Protein AF-A0A7L4C063-F1 (afdb_monomer)

Mean predicted aligned error: 14.97 Å

Organism: NCBI:txid382315

InterPro domains:
  IPR004826 Basic leucine zipper domain, Maf-type [PF03131] (24-115)
  IPR004827 Basic-leucine zipper domain [PS50217] (51-114)
  IPR004827 Basic-leucine zipper domain [SM00338] (49-113)
  IPR008917 Transcription factor, Skn-1-like, DNA-binding domain superfamily [SSF47454] (24-64)
  IPR024874 Transcription factor Maf family [PTHR10129] (21-145)
  IPR046347 Basic-leucine zipper domain superfamily [SSF57959] (52-108)

Foldseek 3Di:
DDDDDDDDPDPPPPPPDLPLPDPQDLVNLLVDDPVRLVVSCPNDDPVVNVVSVVSNVVSVVVVVVVVVVVVVVVVVVVVVVVVVVVVVVVVVVVVVVVVVVVVVVLVVVVVVVVVVVVVCCVPVNNPDDDPPVPVVVVNVVVVVVVVPD

Secondary structure (DSSP, 8-state):
-----------------S-------HHHHHHS-HHHHHHHTTT--HHHHHHHHHHHHHHHHHHHHHHHHHHHHHHHHHHHHHHHHHHHHHHHHHHHHHHHHHHHHHHHHHHHHHHHHHHHHHHH-S-TT--THHHHHHHHHHHHHTT--

Solvent-accessible surface area (backbone atoms only — not comparable to full-atom va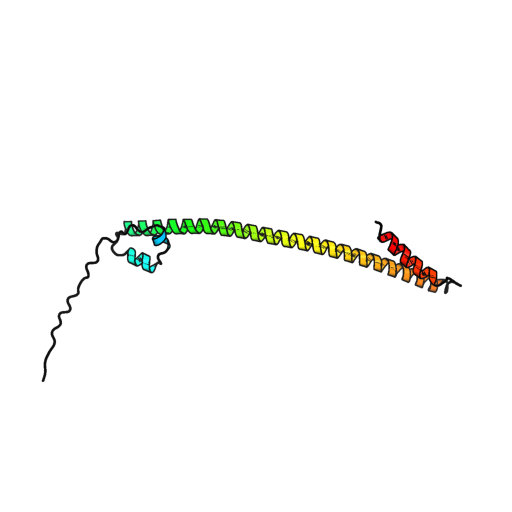lues): 9037 Å² total; per-residue (Å²): 136,86,84,90,80,91,79,86,82,75,81,76,75,76,80,74,76,93,72,66,76,69,87,72,47,73,65,56,55,63,68,46,52,74,67,55,46,58,56,62,48,58,91,55,53,74,66,55,46,50,50,52,53,49,53,40,49,54,54,52,51,53,50,51,53,52,53,48,53,51,52,51,52,53,51,51,52,51,52,51,50,53,49,51,54,51,53,51,50,50,53,50,52,51,52,54,50,54,52,53,49,54,53,50,52,54,50,49,54,53,50,52,54,52,52,53,51,52,50,50,36,71,74,71,42,75,71,86,82,68,64,80,69,55,68,60,50,60,64,50,54,62,58,58,59,72,75,77,119

Radius of gyration: 45.58 Å; Cα contacts (8 Å, |Δi|>4): 20; chains: 1; bounding box: 71×24×142 Å

Structure (mmCIF, N/CA/C/O backbone):
data_AF-A0A7L4C063-F1
#
_entry.id   AF-A0A7L4C063-F1
#
loop_
_atom_site.group_PDB
_atom_site.id
_atom_site.type_symbol
_atom_site.label_atom_id
_atom_site.label_alt_id
_atom_site.label_comp_id
_atom_site.label_asym_id
_atom_site.label_entity_id
_atom_site.label_seq_id
_atom_site.pdbx_PDB_ins_code
_atom_site.Cartn_x
_atom_site.Cartn_y
_atom_site.Cartn_z
_atom_site.occupancy
_atom_site.B_iso_or_equiv
_atom_site.auth_seq_id
_atom_site.auth_comp_id
_atom_site.auth_asym_id
_atom_site.auth_atom_id
_atom_site.pdbx_PDB_model_num
ATOM 1 N N . MET A 1 1 ? 8.500 -8.703 87.241 1.00 38.75 1 MET A N 1
ATOM 2 C CA . MET A 1 1 ? 8.411 -8.577 85.769 1.00 38.75 1 MET A CA 1
ATOM 3 C C . MET A 1 1 ? 6.945 -8.351 85.445 1.00 38.75 1 MET A C 1
ATOM 5 O O . MET A 1 1 ? 6.152 -9.197 85.815 1.00 38.75 1 MET A O 1
ATOM 9 N N . ALA A 1 2 ? 6.531 -7.112 85.189 1.00 36.94 2 ALA A N 1
ATOM 10 C CA . ALA A 1 2 ? 6.563 -6.392 83.905 1.00 36.94 2 ALA A CA 1
ATOM 11 C C . ALA A 1 2 ? 5.212 -6.527 83.172 1.00 36.94 2 ALA A C 1
ATOM 13 O O . ALA A 1 2 ? 4.563 -7.563 83.244 1.00 36.94 2 ALA A O 1
ATOM 14 N N . ALA A 1 3 ? 4.787 -5.410 82.595 1.00 43.31 3 ALA A N 1
ATOM 15 C CA . ALA A 1 3 ? 3.417 -4.984 82.359 1.00 43.31 3 ALA A CA 1
ATOM 16 C C . ALA A 1 3 ? 2.832 -5.348 80.975 1.00 43.31 3 ALA A C 1
ATOM 18 O O . ALA A 1 3 ? 3.528 -5.871 80.110 1.00 43.31 3 ALA A O 1
ATOM 19 N N . ASP A 1 4 ? 1.569 -4.931 80.813 1.00 39.94 4 ASP A N 1
ATOM 20 C CA . ASP A 1 4 ? 0.918 -4.413 79.597 1.00 39.94 4 ASP A CA 1
ATOM 21 C C . ASP A 1 4 ? 0.214 -5.343 78.597 1.00 39.94 4 ASP A C 1
ATOM 23 O O . ASP A 1 4 ? 0.743 -6.345 78.125 1.00 39.94 4 ASP A O 1
ATOM 27 N N . GLY A 1 5 ? -0.967 -4.873 78.156 1.00 37.00 5 GLY A N 1
ATOM 28 C CA . GLY A 1 5 ? -1.315 -4.948 76.733 1.00 37.00 5 GLY A CA 1
ATOM 29 C C . GLY A 1 5 ? -2.770 -5.221 76.342 1.00 37.00 5 GLY A C 1
ATOM 30 O O . GLY A 1 5 ? -3.043 -6.224 75.692 1.00 37.00 5 GLY A O 1
ATOM 31 N N . LEU A 1 6 ? -3.697 -4.303 76.634 1.00 49.88 6 LEU A N 1
ATOM 32 C CA . LEU A 1 6 ? -4.983 -4.171 75.925 1.00 49.88 6 LEU A CA 1
ATOM 33 C C . LEU A 1 6 ? -4.776 -4.065 74.399 1.00 49.88 6 LEU A C 1
ATOM 35 O O . LEU A 1 6 ? -3.985 -3.231 73.972 1.00 49.88 6 LEU A O 1
ATOM 39 N N . SER A 1 7 ? -5.574 -4.759 73.573 1.00 43.75 7 SER A N 1
ATOM 40 C CA . SER A 1 7 ? -6.108 -4.155 72.334 1.00 43.75 7 SER A CA 1
ATOM 41 C C . SER A 1 7 ? -7.209 -4.999 71.679 1.00 43.75 7 SER A C 1
ATOM 43 O O . SER A 1 7 ? -6.961 -5.956 70.943 1.00 43.75 7 SER A O 1
ATOM 45 N N . SER A 1 8 ? -8.455 -4.592 71.911 1.00 52.12 8 SER A N 1
ATOM 46 C CA . SER A 1 8 ? -9.635 -5.020 71.164 1.00 52.12 8 SER A CA 1
ATOM 47 C C . SER A 1 8 ? -9.524 -4.576 69.703 1.00 52.12 8 SER A C 1
ATOM 49 O O . SER A 1 8 ? -9.656 -3.391 69.396 1.00 52.12 8 SER A O 1
ATOM 51 N N . LYS A 1 9 ? -9.339 -5.510 68.765 1.00 51.50 9 LYS A N 1
ATOM 52 C CA . LYS A 1 9 ? -9.471 -5.207 67.332 1.00 51.50 9 LYS A CA 1
ATOM 53 C C . LYS A 1 9 ? -10.939 -5.290 66.925 1.00 51.50 9 LYS A C 1
ATOM 55 O O . LYS A 1 9 ? -11.410 -6.300 66.414 1.00 51.50 9 LYS A O 1
ATOM 60 N N . ALA A 1 10 ? -11.659 -4.196 67.160 1.00 51.59 10 ALA A N 1
ATOM 61 C CA . ALA A 1 10 ? -12.941 -3.938 66.525 1.00 51.59 10 ALA A CA 1
ATOM 62 C C . ALA A 1 10 ? -12.724 -3.845 65.006 1.00 51.59 10 ALA A C 1
ATOM 64 O O . ALA A 1 10 ? -12.119 -2.892 64.508 1.00 51.59 10 ALA A O 1
ATOM 65 N N . LEU A 1 11 ? -13.197 -4.848 64.265 1.00 51.56 11 LEU A N 1
ATOM 66 C CA . LEU A 1 11 ? -13.297 -4.791 62.811 1.00 51.56 11 LEU A CA 1
ATOM 67 C C . LEU A 1 11 ? -14.282 -3.676 62.457 1.00 51.56 11 LEU A C 1
ATOM 69 O O . LEU A 1 11 ? -15.499 -3.840 62.510 1.00 51.56 11 LEU A O 1
ATOM 73 N N . LYS A 1 12 ? -13.735 -2.505 62.135 1.00 48.00 12 LYS A N 1
ATOM 74 C CA . LYS A 1 12 ? -14.493 -1.358 61.652 1.00 48.00 12 LYS A CA 1
ATOM 75 C C . LYS A 1 12 ? -14.928 -1.681 60.226 1.00 48.00 12 LYS A C 1
ATOM 77 O O . LYS A 1 12 ? -14.207 -1.412 59.269 1.00 48.00 12 LYS A O 1
ATOM 82 N N . VAL A 1 13 ? -16.090 -2.321 60.099 1.00 51.41 13 VAL A N 1
ATOM 83 C CA . VAL A 1 13 ? -16.793 -2.469 58.823 1.00 51.41 13 VAL A CA 1
ATOM 84 C C . VAL A 1 13 ? -17.115 -1.058 58.355 1.00 51.41 13 VAL A C 1
ATOM 86 O O . VAL A 1 13 ? -18.042 -0.408 58.838 1.00 51.41 13 VAL A O 1
ATOM 89 N N . LYS A 1 14 ? -16.261 -0.545 57.470 1.00 53.88 14 LYS A N 1
ATOM 90 C CA . LYS A 1 14 ? -16.461 0.721 56.786 1.00 53.88 14 LYS A CA 1
ATOM 91 C C . LYS A 1 14 ? -17.734 0.556 55.962 1.00 53.88 14 LYS A C 1
ATOM 93 O O . LYS A 1 14 ? -17.786 -0.233 55.022 1.00 53.88 14 LYS A O 1
ATOM 98 N N . ARG A 1 15 ? -18.798 1.212 56.420 1.00 51.47 15 ARG A N 1
ATOM 99 C CA . ARG A 1 15 ? -20.094 1.272 55.752 1.00 51.47 15 ARG A CA 1
ATOM 100 C C . ARG A 1 15 ? -19.883 2.113 54.494 1.00 51.47 15 ARG A C 1
ATOM 102 O O . ARG A 1 15 ? -19.920 3.336 54.562 1.00 51.47 15 ARG A O 1
ATOM 109 N N . GLU A 1 16 ? -19.526 1.468 53.389 1.00 45.38 16 GLU A N 1
ATOM 110 C CA . GLU A 1 16 ? -19.367 2.154 52.108 1.00 45.38 16 GLU A CA 1
ATOM 111 C C . GLU A 1 16 ? -20.763 2.549 51.612 1.00 45.38 16 GLU A C 1
ATOM 113 O O . GLU A 1 16 ? -21.660 1.707 51.515 1.00 45.38 16 GLU A O 1
ATOM 118 N N . LEU A 1 17 ? -20.947 3.852 51.392 1.00 44.62 17 LEU A N 1
ATOM 119 C CA . LEU A 1 17 ? -22.188 4.469 50.942 1.00 44.62 17 LEU A CA 1
ATOM 120 C C . LEU A 1 17 ? -22.743 3.734 49.714 1.00 44.62 17 LEU A C 1
ATOM 122 O O . LEU A 1 17 ? -22.097 3.658 48.666 1.00 44.62 17 LEU A O 1
ATOM 126 N N . GLY A 1 18 ? -23.978 3.251 49.842 1.00 44.59 18 GLY A N 1
ATOM 127 C CA . GLY A 1 18 ? -24.806 2.728 48.756 1.00 44.59 18 GLY A CA 1
ATOM 128 C C . GLY A 1 18 ? -25.344 3.821 47.828 1.00 44.59 18 GLY A C 1
ATOM 129 O O . GLY A 1 18 ? -26.509 3.781 47.461 1.00 44.59 18 GLY A O 1
ATOM 130 N N . GLU A 1 19 ? -24.506 4.786 47.451 1.00 45.94 19 GLU A N 1
ATOM 131 C CA . GLU A 1 19 ? -24.819 5.861 46.498 1.00 45.94 19 GLU A CA 1
ATOM 132 C C . GLU A 1 19 ? -23.759 5.922 45.389 1.00 45.94 19 GLU A C 1
ATOM 134 O O . GLU A 1 19 ? -23.352 6.981 44.932 1.00 45.94 19 GLU A O 1
ATOM 139 N N . ASN A 1 20 ? -23.275 4.768 44.925 1.00 48.19 20 ASN A N 1
ATOM 140 C CA . ASN A 1 20 ? -22.408 4.712 43.749 1.00 48.19 20 ASN A CA 1
ATOM 141 C C . ASN A 1 20 ? -23.199 4.422 42.470 1.00 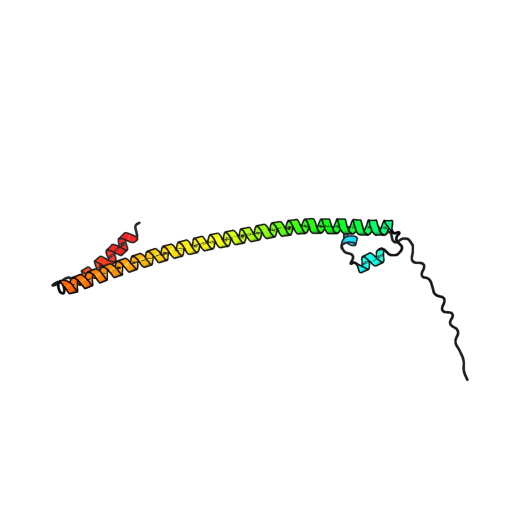48.19 20 ASN A C 1
ATOM 143 O O . ASN A 1 20 ? -22.773 3.623 41.643 1.00 48.19 20 ASN A O 1
ATOM 147 N N . THR A 1 21 ? -24.295 5.151 42.249 1.00 50.12 21 THR A N 1
ATOM 148 C CA . THR A 1 21 ? -24.682 5.474 40.869 1.00 50.12 21 THR A CA 1
ATOM 149 C C . THR A 1 21 ? -24.286 6.920 40.595 1.00 50.12 21 THR A C 1
ATOM 151 O O . THR A 1 21 ? -25.158 7.787 40.533 1.00 50.12 21 THR A O 1
ATOM 154 N N . PRO A 1 22 ? -22.981 7.233 40.440 1.00 55.56 22 PRO A N 1
ATOM 155 C CA . PRO A 1 22 ? -22.640 8.482 39.801 1.00 55.56 22 PRO A CA 1
ATOM 156 C C . PRO A 1 22 ? -23.229 8.427 38.392 1.00 55.56 22 PRO A C 1
ATOM 158 O O . PRO A 1 22 ? -23.182 7.391 37.718 1.00 55.56 22 PRO A O 1
ATOM 161 N N . LEU A 1 23 ? -23.804 9.545 37.964 1.00 68.38 23 LEU A N 1
ATOM 162 C CA . LEU A 1 23 ? -24.126 9.852 36.575 1.00 68.38 23 LEU A CA 1
ATOM 163 C C . LEU A 1 23 ? -22.829 9.801 35.744 1.00 68.38 23 LEU A C 1
ATOM 165 O O . LEU A 1 23 ? -22.292 10.830 35.362 1.00 68.38 23 LEU A O 1
ATOM 169 N N . LEU A 1 24 ? -22.284 8.603 35.511 1.00 82.62 24 LEU A N 1
ATOM 170 C CA . LEU A 1 24 ? -21.070 8.402 34.728 1.00 82.62 24 LEU A CA 1
ATOM 171 C C . LEU A 1 24 ? -21.361 8.854 33.301 1.00 82.62 24 LEU A C 1
ATOM 173 O O . LEU A 1 24 ? -22.268 8.318 32.641 1.00 82.62 24 LEU A O 1
ATOM 177 N N . SER A 1 25 ? -20.599 9.833 32.828 1.00 92.19 25 SER A N 1
ATOM 178 C CA . SER A 1 25 ? -20.695 10.292 31.449 1.00 92.19 25 SER A CA 1
ATOM 179 C C . SER A 1 25 ? -20.231 9.196 30.482 1.00 92.19 25 SER A C 1
ATOM 181 O O . SER A 1 25 ? -19.536 8.244 30.854 1.00 92.19 25 SER A O 1
ATOM 183 N N . ASP A 1 26 ? -20.647 9.298 29.217 1.00 93.75 26 ASP A N 1
ATOM 184 C CA . ASP A 1 26 ? -20.201 8.360 28.180 1.00 93.75 26 ASP A CA 1
ATOM 185 C C . ASP A 1 26 ? -18.672 8.407 28.004 1.00 93.75 26 ASP A C 1
ATOM 187 O O . ASP A 1 26 ? -18.044 7.370 27.780 1.00 93.75 26 ASP A O 1
ATOM 191 N N . GLU A 1 27 ? -18.077 9.594 28.127 1.00 93.56 27 GLU A N 1
ATOM 192 C CA . GLU A 1 27 ? -16.645 9.823 27.942 1.00 93.56 27 GLU A CA 1
ATOM 193 C C . GLU A 1 27 ? -15.816 9.198 29.067 1.00 93.56 27 GLU A C 1
ATOM 195 O O . GLU A 1 27 ? -14.927 8.386 28.797 1.00 93.56 27 GLU A O 1
ATOM 200 N N . GLU A 1 28 ? -16.185 9.454 30.325 1.00 94.56 28 GLU A N 1
ATOM 201 C CA . GLU A 1 28 ? -15.555 8.810 31.481 1.00 94.56 28 GLU A CA 1
ATOM 202 C C . GLU A 1 28 ? -15.680 7.287 31.384 1.00 94.56 28 GLU A C 1
ATOM 204 O O . GLU A 1 28 ? -14.687 6.569 31.494 1.00 94.56 28 GLU A O 1
ATOM 209 N N . LEU A 1 29 ? -16.879 6.769 31.084 1.00 95.25 29 LEU A N 1
ATOM 210 C CA . LEU A 1 29 ? -17.131 5.329 30.996 1.00 95.25 29 LEU A CA 1
ATOM 211 C C . LEU A 1 29 ? -16.292 4.636 29.907 1.00 95.25 29 LEU A C 1
ATOM 213 O O . LEU A 1 29 ? -15.880 3.478 30.070 1.00 95.25 29 LEU A O 1
ATOM 217 N N . MET A 1 30 ? -16.041 5.310 28.783 1.00 95.44 30 MET A N 1
ATOM 218 C CA . MET A 1 30 ? -15.129 4.811 27.754 1.00 95.44 30 MET A CA 1
ATOM 219 C C . MET A 1 30 ? -13.680 4.795 28.250 1.00 95.44 30 MET A C 1
ATOM 221 O O . MET A 1 30 ? -13.001 3.778 28.035 1.00 95.44 30 MET A O 1
ATOM 225 N N . GLY A 1 31 ? -13.263 5.868 28.931 1.00 94.56 31 GLY A N 1
ATOM 226 C CA . GLY A 1 31 ? -11.903 6.115 29.415 1.00 94.56 31 GLY A CA 1
ATOM 227 C C . GLY A 1 31 ? -11.449 5.240 30.585 1.00 94.56 31 GLY A C 1
ATOM 228 O O . GLY A 1 31 ? -10.264 4.930 30.666 1.00 94.56 31 GLY A O 1
ATOM 229 N N . LEU A 1 32 ? -12.365 4.762 31.437 1.00 96.38 32 LEU A N 1
ATOM 230 C CA . LEU A 1 32 ? -12.014 3.886 32.564 1.00 96.38 32 LEU A CA 1
ATOM 231 C C . LEU A 1 32 ? -11.221 2.657 32.101 1.00 96.38 32 LEU A C 1
ATOM 233 O O . LEU A 1 32 ? -11.606 1.964 31.165 1.00 96.38 32 LEU A O 1
ATOM 237 N N . SER A 1 33 ? -10.187 2.248 32.814 1.00 96.31 33 SER A N 1
ATOM 238 C CA . SER A 1 33 ? -9.620 0.907 32.667 1.00 96.31 33 SER A CA 1
ATOM 239 C C . SER A 1 33 ? -10.630 -0.176 33.092 1.00 96.31 33 SER A C 1
ATOM 241 O O . SER A 1 33 ? -11.728 0.089 33.593 1.00 96.31 33 SER A O 1
ATOM 243 N N . VAL A 1 34 ? -10.297 -1.452 32.873 1.00 95.88 34 VAL A N 1
ATOM 244 C CA . VAL A 1 34 ? -11.125 -2.563 33.384 1.00 95.88 34 VAL A CA 1
ATOM 245 C C . VAL A 1 34 ? -11.130 -2.572 34.917 1.00 95.88 34 VAL A C 1
ATOM 247 O O . VAL A 1 34 ? -12.165 -2.840 35.525 1.00 95.88 34 VAL A O 1
ATOM 250 N N . ARG A 1 35 ? -9.993 -2.240 35.544 1.00 96.75 35 ARG A N 1
ATOM 251 C CA . ARG A 1 35 ? -9.843 -2.206 37.004 1.00 96.75 35 ARG A CA 1
ATOM 252 C C . ARG A 1 35 ? -10.700 -1.110 37.632 1.00 96.75 35 ARG A C 1
ATOM 254 O O . ARG A 1 35 ? -11.405 -1.392 38.595 1.00 96.75 35 ARG A O 1
ATOM 261 N N . GLU A 1 36 ? -10.671 0.096 37.073 1.00 95.38 36 GLU A N 1
ATOM 262 C CA . GLU A 1 36 ? -11.464 1.223 37.578 1.00 95.38 36 GLU A CA 1
ATOM 263 C C . GLU A 1 36 ? -12.956 0.992 37.347 1.00 95.38 36 GLU A C 1
ATOM 265 O O . GLU A 1 36 ? -13.745 1.165 38.271 1.00 95.38 36 GLU A O 1
ATOM 270 N N . LEU A 1 37 ? -13.351 0.471 36.175 1.00 95.00 37 LEU A N 1
ATOM 271 C CA . LEU A 1 37 ? -14.739 0.058 35.955 1.00 95.00 37 LEU A CA 1
ATOM 272 C C . LEU A 1 37 ? -15.187 -0.941 37.027 1.00 95.00 37 LEU A C 1
ATOM 274 O O . LEU A 1 37 ? -16.227 -0.752 37.642 1.00 95.00 37 LEU A O 1
ATOM 278 N N . ASN A 1 38 ? -14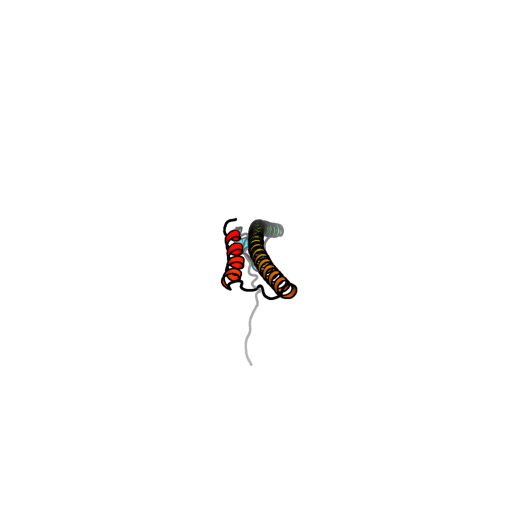.397 -1.981 37.295 1.00 95.12 38 ASN A N 1
ATOM 279 C CA . ASN A 1 38 ? -14.739 -2.972 38.316 1.00 95.12 38 ASN A CA 1
ATOM 280 C C . ASN A 1 38 ? -14.798 -2.389 39.735 1.00 95.12 38 ASN A C 1
ATOM 282 O O . ASN A 1 38 ? -15.490 -2.956 40.576 1.00 95.12 38 ASN A O 1
ATOM 286 N N . HIS A 1 39 ? -14.095 -1.290 40.017 1.00 94.44 39 HIS A N 1
ATOM 287 C CA . HIS A 1 39 ? -14.238 -0.562 41.274 1.00 94.44 39 HIS A CA 1
ATOM 288 C C . HIS A 1 39 ? -15.597 0.150 41.348 1.00 94.44 39 HIS A C 1
ATOM 290 O O . HIS A 1 39 ? -16.327 -0.072 42.309 1.00 94.44 39 HIS A O 1
ATOM 296 N N . HIS A 1 40 ? -15.979 0.886 40.297 1.00 91.25 40 HIS A N 1
ATOM 297 C CA . HIS A 1 40 ? -17.286 1.555 40.195 1.00 91.25 40 HIS A CA 1
ATOM 298 C C . HIS A 1 40 ? -18.482 0.592 40.189 1.00 91.25 40 HIS A C 1
ATOM 300 O O . HIS A 1 40 ? -19.583 0.976 40.561 1.00 91.25 40 HIS A O 1
ATOM 306 N N . LEU A 1 41 ? -18.286 -0.663 39.775 1.00 93.94 41 LEU A N 1
ATOM 307 C CA . LEU A 1 41 ? -19.340 -1.681 39.776 1.00 93.94 41 LEU A CA 1
ATOM 308 C C . LEU A 1 41 ? -19.608 -2.300 41.162 1.00 93.94 41 LEU A C 1
ATOM 310 O O . LEU A 1 41 ? -20.549 -3.082 41.301 1.00 93.94 41 LEU A O 1
ATOM 314 N N . ARG A 1 42 ? -18.781 -2.022 42.180 1.00 94.38 42 ARG A N 1
ATOM 315 C CA . ARG A 1 42 ? -18.959 -2.596 43.524 1.00 94.38 42 ARG A CA 1
ATOM 316 C C . ARG A 1 42 ? -20.195 -2.007 44.199 1.00 94.38 42 ARG A C 1
ATOM 318 O O . ARG A 1 42 ? -20.380 -0.800 44.214 1.00 94.38 42 ARG A O 1
ATOM 325 N N . GLY A 1 43 ? -21.009 -2.873 44.799 1.00 90.94 43 GLY A N 1
ATOM 326 C CA . GLY A 1 43 ? -22.223 -2.463 45.511 1.00 90.94 43 GLY A CA 1
ATOM 327 C C . GLY A 1 43 ? -23.437 -2.201 44.613 1.00 90.94 43 GLY A C 1
ATOM 328 O O . GLY A 1 43 ? -24.518 -1.985 45.146 1.00 90.94 43 GLY A O 1
ATOM 329 N N . LEU A 1 44 ? -23.286 -2.276 43.285 1.00 92.12 44 LEU A N 1
ATOM 330 C CA . LEU A 1 44 ? -24.402 -2.192 42.341 1.00 92.12 44 LEU A CA 1
ATOM 331 C C . LEU A 1 44 ? -25.166 -3.516 42.234 1.00 92.12 44 LEU A C 1
ATOM 333 O O . LEU A 1 44 ? -24.599 -4.604 42.387 1.00 92.12 44 LEU A O 1
ATOM 337 N N . SER A 1 45 ? -26.452 -3.425 41.897 1.00 94.94 45 SER A N 1
ATOM 338 C CA . SER A 1 45 ? -27.265 -4.597 41.572 1.00 94.94 45 SER A CA 1
ATOM 339 C C . SER A 1 45 ? -26.794 -5.266 40.274 1.00 94.94 45 SER A C 1
ATOM 341 O O . SER A 1 45 ? -26.151 -4.658 39.411 1.00 94.94 45 SER A O 1
ATOM 343 N N . LYS A 1 46 ? -27.140 -6.548 40.091 1.00 95.50 46 LYS A N 1
ATOM 344 C CA . LYS A 1 46 ? -26.783 -7.303 38.874 1.00 95.50 46 LYS A CA 1
ATOM 345 C C . LYS A 1 46 ? -27.282 -6.618 37.596 1.00 95.50 46 LYS A C 1
ATOM 347 O O . LYS A 1 46 ? -26.571 -6.606 36.591 1.00 95.50 46 LYS A O 1
ATOM 352 N N . GLU A 1 47 ? -28.478 -6.044 37.646 1.00 94.94 47 GL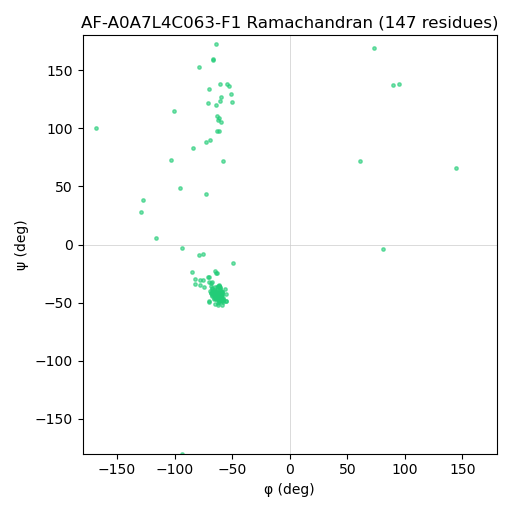U A N 1
ATOM 353 C CA . GLU A 1 47 ? -29.116 -5.354 36.523 1.00 94.94 47 GLU A CA 1
ATOM 354 C C . GLU A 1 47 ? -28.367 -4.069 36.156 1.00 94.94 47 GLU A C 1
ATOM 356 O O . GLU A 1 47 ? -28.061 -3.833 34.985 1.00 94.94 47 GLU A O 1
ATOM 361 N N . GLU A 1 48 ? -27.974 -3.274 37.152 1.00 92.69 48 GLU A N 1
ATOM 362 C CA . GLU A 1 48 ? -27.192 -2.054 36.940 1.00 92.69 48 GLU A CA 1
ATOM 363 C C . GLU A 1 48 ? -25.804 -2.355 36.374 1.00 92.69 48 GLU A C 1
ATOM 365 O O . GLU A 1 48 ? -25.358 -1.687 35.437 1.00 92.69 48 GLU A O 1
ATOM 370 N N . VAL A 1 49 ? -25.147 -3.407 36.876 1.00 94.44 49 VAL A N 1
ATOM 371 C CA . VAL A 1 49 ? -23.861 -3.877 36.346 1.00 94.44 49 VAL A CA 1
ATOM 372 C C . VAL A 1 49 ? -23.986 -4.272 34.875 1.00 94.44 49 VAL A C 1
ATOM 374 O O . VAL A 1 49 ? -23.146 -3.881 34.056 1.00 94.44 49 VAL A O 1
ATOM 377 N N . ALA A 1 50 ? -25.023 -5.036 34.520 1.00 95.88 50 ALA A N 1
ATOM 378 C CA . ALA A 1 50 ? -25.276 -5.441 33.140 1.00 95.88 50 ALA A CA 1
ATOM 379 C C . ALA A 1 50 ? -25.531 -4.222 32.240 1.00 95.88 50 ALA A C 1
ATOM 381 O O . ALA A 1 50 ? -24.909 -4.100 31.181 1.00 95.88 50 ALA A O 1
ATOM 382 N N . ARG A 1 51 ? -26.363 -3.276 32.695 1.00 94.62 51 ARG A N 1
ATOM 383 C CA . ARG A 1 51 ? -26.662 -2.024 31.987 1.00 94.62 51 ARG A CA 1
ATOM 384 C C . ARG A 1 51 ? -25.401 -1.201 31.725 1.00 94.62 51 ARG A C 1
ATOM 386 O O . ARG A 1 51 ? -25.187 -0.761 30.595 1.00 94.62 51 ARG A O 1
ATOM 393 N N . LEU A 1 52 ? -24.536 -1.026 32.727 1.00 94.88 52 LEU A N 1
ATOM 394 C CA . LEU A 1 52 ? -23.314 -0.224 32.595 1.00 94.88 52 LEU A CA 1
ATOM 395 C C . LEU A 1 52 ? -22.296 -0.884 31.652 1.00 94.88 52 LEU A C 1
ATOM 397 O O . LEU A 1 52 ? -21.713 -0.219 30.792 1.00 94.88 52 LEU A O 1
ATOM 401 N N . LYS A 1 53 ? -22.123 -2.209 31.753 1.00 96.06 53 LYS A N 1
ATOM 402 C CA . LYS A 1 53 ? -21.267 -2.979 30.836 1.00 96.06 53 LYS A CA 1
ATOM 403 C C . LYS A 1 53 ? -21.780 -2.921 29.401 1.00 96.06 53 LYS A C 1
ATOM 405 O O . LYS A 1 53 ? -20.982 -2.722 28.483 1.00 96.06 53 LYS A O 1
ATOM 410 N N . GLN A 1 54 ? -23.091 -3.052 29.205 1.00 97.19 54 GLN A N 1
ATOM 411 C CA . GLN A 1 54 ? -23.697 -2.971 27.881 1.00 97.19 54 GLN A CA 1
ATOM 412 C C . GLN A 1 54 ? -23.551 -1.567 27.287 1.00 97.19 54 GLN A C 1
ATOM 414 O O . GLN A 1 54 ? -23.103 -1.445 26.148 1.00 97.19 54 GLN A O 1
ATOM 419 N N . ARG A 1 55 ? -23.825 -0.508 28.063 1.00 96.19 55 ARG A N 1
ATOM 420 C CA . ARG A 1 55 ? -23.596 0.885 27.638 1.00 96.19 55 ARG A CA 1
ATOM 421 C C . ARG A 1 55 ? -22.145 1.089 27.209 1.00 96.19 55 ARG A C 1
ATOM 423 O O . ARG A 1 55 ? -21.897 1.543 26.094 1.00 96.19 55 ARG A O 1
ATOM 430 N N . ARG A 1 56 ? -21.182 0.648 28.024 1.00 97.06 56 ARG A N 1
ATOM 431 C CA . ARG A 1 56 ? -19.754 0.729 27.691 1.00 97.06 56 ARG A CA 1
ATOM 432 C C . ARG A 1 56 ? -19.403 -0.015 26.398 1.00 97.06 56 ARG A C 1
ATOM 434 O O . ARG A 1 56 ? -18.629 0.496 25.589 1.00 97.06 56 ARG A O 1
ATOM 441 N N . ARG A 1 57 ? -19.961 -1.212 26.186 1.00 98.00 57 ARG A N 1
ATOM 442 C CA . ARG A 1 57 ? -19.751 -1.999 24.960 1.00 98.00 57 ARG A CA 1
ATOM 443 C C . ARG A 1 57 ? -20.280 -1.267 23.729 1.00 98.00 57 ARG A C 1
ATOM 445 O O . ARG A 1 57 ? -19.565 -1.170 22.736 1.00 98.00 57 ARG A O 1
ATOM 452 N N . THR A 1 58 ? -21.491 -0.723 23.804 1.00 97.69 58 THR A N 1
ATOM 453 C CA . THR A 1 58 ? -22.097 0.059 22.718 1.00 97.69 58 THR A CA 1
ATOM 454 C C . THR A 1 58 ? -21.245 1.276 22.362 1.00 97.69 58 THR A C 1
ATOM 456 O O . THR A 1 58 ? -20.991 1.520 21.183 1.00 97.69 58 THR A O 1
ATOM 459 N N . LEU A 1 59 ? -20.737 1.997 23.365 1.00 97.12 59 LEU A N 1
ATOM 460 C CA . LEU A 1 59 ? -19.868 3.156 23.155 1.00 97.12 59 LEU A CA 1
ATOM 461 C C . LEU A 1 59 ? -18.539 2.779 22.488 1.00 97.12 59 LEU A C 1
ATOM 463 O O . LEU A 1 59 ? -18.164 3.378 21.481 1.00 97.12 59 LEU A O 1
ATOM 467 N N . LYS A 1 60 ? -17.859 1.729 22.968 1.00 97.44 60 LYS A N 1
ATOM 468 C CA . LYS A 1 60 ? -16.628 1.240 22.323 1.00 97.44 60 LYS A CA 1
ATOM 469 C C . LYS A 1 60 ? -16.872 0.780 20.889 1.00 97.44 60 LYS A C 1
ATOM 471 O O . LYS A 1 60 ? -16.099 1.122 20.001 1.00 97.44 60 LYS A O 1
ATOM 476 N N . ASN A 1 61 ? -17.968 0.063 20.644 1.00 97.69 61 ASN A N 1
ATOM 477 C CA . ASN A 1 61 ? -18.342 -0.376 19.300 1.00 97.69 61 ASN A CA 1
ATOM 478 C C . ASN A 1 61 ? -18.601 0.800 18.352 1.00 97.69 61 ASN A C 1
ATOM 480 O O . ASN A 1 61 ? -18.228 0.727 17.182 1.00 97.69 61 ASN A O 1
ATOM 484 N N . ARG A 1 62 ? -19.178 1.901 18.849 1.00 97.31 62 ARG A N 1
ATOM 485 C CA . ARG A 1 62 ? -19.316 3.145 18.079 1.00 97.31 62 ARG A CA 1
ATOM 486 C C . ARG A 1 62 ? -17.944 3.685 17.661 1.00 97.31 62 ARG A C 1
ATOM 488 O O . ARG A 1 62 ? -17.751 3.983 16.484 1.00 97.31 62 ARG A O 1
ATOM 495 N N . GLY A 1 63 ? -16.986 3.734 18.589 1.00 96.38 63 GLY A N 1
ATOM 496 C CA . GLY A 1 63 ? -15.600 4.118 18.298 1.00 96.38 63 GLY A CA 1
ATOM 497 C C . GLY A 1 63 ? -14.939 3.197 17.267 1.00 96.38 63 GLY A C 1
ATOM 498 O O . GLY A 1 63 ? -14.397 3.670 16.271 1.00 96.38 63 GLY A O 1
ATOM 499 N N . TYR A 1 64 ? -15.071 1.879 17.432 1.00 97.94 64 TYR A N 1
ATOM 500 C CA . TYR A 1 64 ? -14.529 0.905 16.481 1.00 97.94 64 TYR A CA 1
ATOM 501 C C . TYR A 1 64 ? -15.124 1.045 15.078 1.00 97.94 64 TYR A C 1
ATOM 503 O O . TYR A 1 64 ? -14.390 0.927 14.099 1.00 97.94 64 TYR A O 1
ATOM 511 N N . ALA A 1 65 ? -16.419 1.346 14.953 1.00 98.38 65 ALA A N 1
ATOM 512 C CA . ALA A 1 65 ? -17.042 1.602 13.658 1.00 98.38 65 ALA A CA 1
ATOM 513 C C . ALA A 1 65 ? -16.459 2.851 12.978 1.00 98.38 65 ALA A C 1
ATOM 515 O O . ALA A 1 65 ? -16.156 2.809 11.784 1.00 98.38 65 ALA A O 1
ATOM 516 N N . ALA A 1 66 ? -16.253 3.941 13.726 1.00 97.75 66 ALA A N 1
ATOM 517 C CA . ALA A 1 66 ? -15.614 5.149 13.206 1.00 97.75 66 ALA A CA 1
ATOM 518 C C . ALA A 1 66 ? -14.166 4.872 12.765 1.00 97.75 66 ALA A C 1
ATOM 520 O O . ALA A 1 66 ? -13.812 5.140 11.617 1.00 97.75 66 ALA A O 1
ATOM 521 N N . SER A 1 67 ? -13.358 4.237 13.620 1.00 98.31 67 SER A N 1
ATOM 522 C CA . SER A 1 67 ? -11.979 3.862 13.282 1.00 98.31 67 SER A CA 1
ATOM 523 C C . SER A 1 67 ? -11.904 2.896 12.097 1.00 98.31 67 SER A C 1
ATOM 525 O O . SER A 1 67 ? -10.982 2.990 11.294 1.00 98.31 67 SER A O 1
ATOM 527 N N . CYS A 1 68 ? -12.866 1.978 11.951 1.00 98.56 68 CYS A N 1
ATOM 528 C CA . CYS A 1 68 ? -12.941 1.073 10.804 1.00 98.56 68 CYS A CA 1
ATOM 529 C C . CYS A 1 68 ? -13.165 1.840 9.494 1.00 98.56 68 CYS A C 1
ATOM 531 O O . CYS A 1 68 ? -12.499 1.555 8.499 1.00 98.56 68 CYS A O 1
ATOM 533 N N . ARG A 1 69 ? -14.060 2.837 9.495 1.00 98.56 69 ARG A N 1
ATOM 534 C CA . ARG A 1 69 ? -14.294 3.700 8.327 1.00 98.56 69 ARG A CA 1
ATOM 535 C C . ARG A 1 69 ? -13.031 4.469 7.952 1.00 98.56 69 ARG A C 1
ATOM 537 O O . ARG A 1 69 ? -12.638 4.412 6.793 1.00 98.56 69 ARG A O 1
ATOM 544 N N . VAL A 1 70 ? -12.368 5.096 8.928 1.00 98.50 70 VAL A N 1
ATOM 545 C CA . VAL A 1 70 ? -11.106 5.826 8.707 1.00 98.50 70 VAL A CA 1
ATOM 546 C C . VAL A 1 70 ? -10.039 4.900 8.128 1.00 98.50 70 VAL A C 1
ATOM 548 O O . VAL A 1 70 ? -9.509 5.184 7.062 1.00 98.50 70 VAL A O 1
ATOM 551 N N . LYS A 1 71 ? -9.792 3.740 8.755 1.00 98.62 71 LYS A N 1
ATOM 552 C CA . LYS A 1 71 ? -8.813 2.759 8.254 1.00 98.62 71 LYS A CA 1
ATOM 553 C C . LYS A 1 71 ? -9.092 2.339 6.813 1.00 98.62 71 LYS A C 1
ATOM 555 O O . LYS A 1 71 ? -8.161 2.238 6.026 1.00 98.62 71 LYS A O 1
ATOM 560 N N . ARG A 1 72 ? -10.360 2.106 6.462 1.00 98.69 72 ARG A N 1
ATOM 561 C CA . ARG A 1 72 ? -10.750 1.712 5.102 1.00 98.69 72 ARG A CA 1
ATOM 562 C C . ARG A 1 72 ? -10.485 2.819 4.085 1.00 98.69 72 ARG A C 1
ATOM 564 O O . ARG A 1 72 ? -10.012 2.524 2.994 1.00 98.69 72 ARG A O 1
ATOM 571 N N . VAL A 1 73 ? -10.809 4.064 4.431 1.00 98.62 73 VAL A N 1
ATOM 572 C CA . VAL A 1 73 ? -10.570 5.219 3.556 1.00 98.62 73 VAL A CA 1
ATOM 573 C C . VAL A 1 73 ? -9.071 5.415 3.352 1.00 98.62 73 VAL A C 1
ATOM 575 O O . VAL A 1 73 ? -8.629 5.378 2.210 1.00 98.62 73 VAL A O 1
ATOM 578 N N . CYS A 1 74 ? -8.285 5.466 4.431 1.00 98.50 74 CYS A N 1
ATOM 579 C CA . CYS A 1 74 ? -6.831 5.602 4.333 1.00 98.50 74 CYS A CA 1
ATOM 580 C C . CYS A 1 74 ? -6.193 4.449 3.543 1.00 98.50 74 CYS A C 1
ATOM 582 O O . CYS A 1 74 ? -5.313 4.679 2.725 1.00 98.50 74 CYS A O 1
ATOM 584 N N . GLN A 1 75 ? -6.653 3.206 3.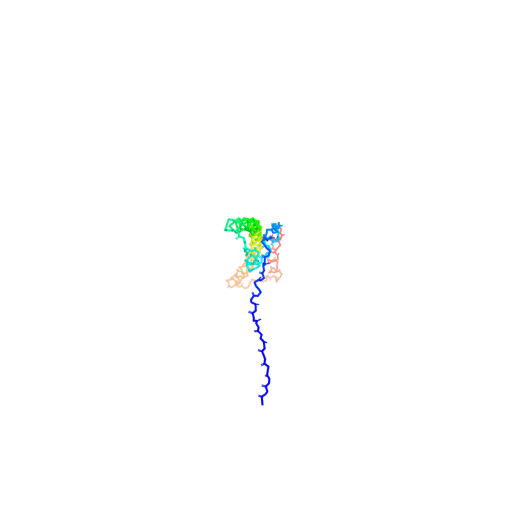737 1.00 98.69 75 GLN A N 1
ATOM 585 C CA . GLN A 1 75 ? -6.148 2.063 2.971 1.00 98.69 75 GLN A CA 1
ATOM 586 C C . GLN A 1 75 ? -6.459 2.195 1.476 1.00 98.69 75 GLN A C 1
ATOM 588 O O . GLN A 1 75 ? -5.624 1.861 0.641 1.00 98.69 75 GLN A O 1
ATOM 593 N N . LYS A 1 76 ? -7.656 2.674 1.125 1.00 98.62 76 LYS A N 1
ATOM 594 C CA . LYS A 1 76 ? -8.023 2.922 -0.271 1.00 98.62 76 LYS A CA 1
ATOM 595 C C . LYS A 1 76 ? -7.146 4.015 -0.885 1.00 98.62 76 LYS A C 1
ATOM 597 O O . LYS A 1 76 ? -6.669 3.828 -1.997 1.00 98.62 76 LYS A O 1
ATOM 602 N N . GLU A 1 77 ? -6.947 5.123 -0.178 1.00 98.69 77 GLU A N 1
ATOM 603 C CA . GLU A 1 77 ? -6.116 6.243 -0.634 1.00 98.69 77 GLU A CA 1
ATOM 604 C C . GLU A 1 77 ? -4.660 5.813 -0.844 1.00 98.69 77 GLU A C 1
ATOM 606 O O . GLU A 1 77 ? -4.079 6.106 -1.886 1.00 98.69 77 GLU A O 1
ATOM 611 N N . GLU A 1 78 ? -4.102 5.037 0.087 1.00 98.69 78 GLU A N 1
ATOM 612 C CA . GLU A 1 78 ? -2.753 4.478 -0.036 1.00 98.69 78 GLU A CA 1
ATOM 613 C C . GLU A 1 78 ? -2.629 3.563 -1.263 1.00 98.69 78 GLU A C 1
ATOM 615 O O . GLU A 1 78 ? -1.702 3.709 -2.055 1.00 98.69 78 GLU A O 1
ATOM 620 N N . LEU A 1 79 ? -3.602 2.674 -1.493 1.00 98.75 79 LEU A N 1
ATOM 621 C CA . LEU A 1 79 ? -3.617 1.832 -2.695 1.00 98.75 79 LEU A CA 1
ATOM 622 C C . LEU A 1 79 ? -3.735 2.657 -3.986 1.00 98.75 79 LEU A C 1
ATOM 624 O O . LEU A 1 79 ? -3.126 2.308 -4.996 1.00 98.75 79 LEU A O 1
ATOM 628 N N . GLN A 1 80 ? -4.505 3.749 -3.980 1.00 98.69 80 GLN A N 1
ATOM 629 C CA . GLN A 1 80 ? -4.609 4.649 -5.133 1.00 98.69 80 GLN A CA 1
ATOM 630 C C . GLN A 1 80 ? -3.289 5.371 -5.407 1.00 98.69 80 GLN A C 1
ATOM 632 O O . GLN A 1 80 ? -2.887 5.473 -6.565 1.00 98.69 80 GLN A O 1
ATOM 637 N N . LYS A 1 81 ? -2.594 5.813 -4.357 1.00 98.69 81 LYS A N 1
ATOM 638 C CA . LYS A 1 81 ? -1.266 6.417 -4.463 1.00 98.69 81 LYS A CA 1
ATOM 639 C C . LYS A 1 81 ? -0.252 5.429 -5.045 1.00 98.69 81 LYS A C 1
ATOM 641 O O . LYS A 1 81 ? 0.397 5.752 -6.033 1.00 98.69 81 LYS A O 1
ATOM 646 N N . GLN A 1 82 ? -0.194 4.209 -4.509 1.00 98.75 82 GLN A N 1
ATOM 647 C CA . GLN A 1 82 ? 0.684 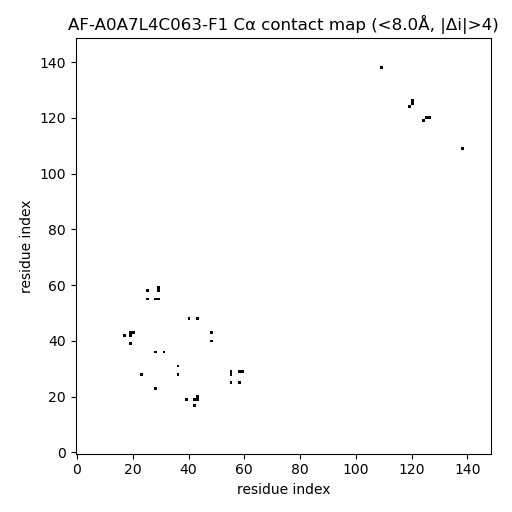3.148 -5.017 1.00 98.75 82 GLN A CA 1
ATOM 648 C C . GLN A 1 82 ? 0.397 2.817 -6.483 1.00 98.75 82 GLN A C 1
ATOM 650 O O . GLN A 1 82 ? 1.319 2.646 -7.276 1.00 98.75 82 GLN A O 1
ATOM 655 N N . LYS A 1 83 ? -0.883 2.768 -6.871 1.00 98.62 83 LYS A N 1
ATOM 656 C CA . LYS A 1 83 ? -1.272 2.578 -8.270 1.00 98.62 83 LYS A CA 1
ATOM 657 C C . LYS A 1 83 ? -0.709 3.694 -9.161 1.00 98.62 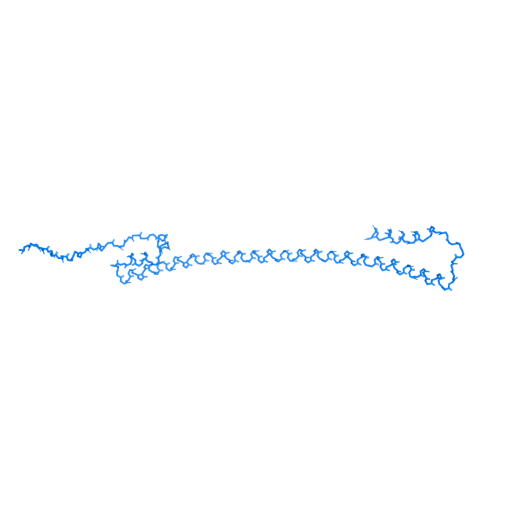83 LYS A C 1
ATOM 659 O O . LYS A 1 83 ? -0.114 3.385 -10.186 1.00 98.62 83 LYS A O 1
ATOM 664 N N . MET A 1 84 ? -0.880 4.960 -8.773 1.00 98.69 84 MET A N 1
ATOM 665 C CA . MET A 1 84 ? -0.377 6.101 -9.549 1.00 98.69 84 MET A CA 1
ATOM 666 C C . MET A 1 84 ? 1.152 6.100 -9.664 1.00 98.69 84 MET A C 1
ATOM 668 O O . MET A 1 84 ? 1.683 6.389 -10.732 1.00 98.69 84 MET A O 1
ATOM 672 N N . GLU A 1 85 ? 1.861 5.761 -8.586 1.00 98.69 85 GLU A N 1
ATOM 673 C CA . GLU A 1 85 ? 3.325 5.641 -8.590 1.00 98.69 85 GLU A CA 1
ATOM 674 C C . GLU A 1 85 ? 3.796 4.548 -9.559 1.00 98.69 85 GLU A C 1
ATOM 676 O O . GLU A 1 85 ? 4.718 4.771 -10.343 1.00 98.69 85 GLU A O 1
ATOM 681 N N . LEU A 1 86 ? 3.130 3.388 -9.559 1.00 98.75 86 LEU A N 1
ATOM 682 C CA . LEU A 1 86 ? 3.437 2.297 -10.484 1.00 98.75 86 LEU A CA 1
ATOM 683 C C . LEU A 1 86 ? 3.121 2.657 -11.940 1.00 98.75 86 LEU A C 1
ATOM 685 O O . LEU A 1 86 ? 3.926 2.356 -12.818 1.00 98.75 86 LEU A O 1
ATOM 689 N N . GLU A 1 87 ? 1.984 3.306 -12.209 1.00 98.69 87 GLU A N 1
ATOM 690 C CA . GLU A 1 87 ? 1.634 3.784 -13.556 1.00 98.69 87 GLU A CA 1
ATOM 691 C C . GLU A 1 87 ? 2.692 4.768 -14.078 1.00 98.69 87 GLU A C 1
ATOM 693 O O . GLU A 1 87 ? 3.171 4.628 -15.203 1.00 98.69 87 GLU A O 1
ATOM 698 N N . TRP A 1 88 ? 3.137 5.701 -13.233 1.00 98.75 88 TRP A N 1
ATOM 699 C CA . TRP A 1 88 ? 4.195 6.642 -13.592 1.00 98.75 88 TRP A CA 1
ATOM 700 C C . TRP A 1 88 ? 5.536 5.954 -13.890 1.00 98.75 88 TRP A C 1
ATOM 702 O O . TRP A 1 88 ? 6.201 6.312 -14.866 1.00 98.75 88 TRP A O 1
ATOM 712 N N . GLU A 1 89 ? 5.936 4.963 -13.086 1.00 98.69 89 GLU A N 1
ATOM 713 C CA . GLU A 1 89 ? 7.197 4.243 -13.306 1.00 98.69 89 GLU A CA 1
ATOM 714 C C . GLU A 1 89 ? 7.149 3.402 -14.589 1.00 98.69 89 GLU A C 1
ATOM 716 O O . GLU A 1 89 ? 8.119 3.379 -15.345 1.00 98.69 89 GLU A O 1
ATOM 721 N N . VAL A 1 90 ? 6.008 2.772 -14.894 1.00 98.81 90 VAL A N 1
ATOM 722 C CA . VAL A 1 90 ? 5.805 2.058 -16.166 1.00 98.81 90 VAL A CA 1
ATOM 723 C C . VAL A 1 90 ? 5.964 3.008 -17.350 1.00 98.81 90 VAL A C 1
ATOM 725 O O . VAL A 1 90 ? 6.711 2.703 -18.280 1.00 98.81 90 VAL A O 1
ATOM 728 N N . ASP A 1 91 ? 5.324 4.177 -17.307 1.00 98.69 91 ASP A N 1
ATOM 729 C CA . ASP A 1 91 ? 5.416 5.169 -18.379 1.00 98.69 91 ASP A CA 1
ATOM 730 C C . ASP A 1 91 ? 6.842 5.703 -18.553 1.00 98.69 91 ASP A C 1
ATOM 732 O O . ASP A 1 91 ? 7.310 5.922 -19.675 1.00 98.69 91 ASP A O 1
ATOM 736 N N . LYS A 1 92 ? 7.554 5.917 -17.444 1.00 98.62 92 LYS A N 1
ATOM 737 C CA . LYS A 1 92 ? 8.960 6.326 -17.455 1.00 98.62 92 LYS A CA 1
ATOM 738 C C . LYS A 1 92 ? 9.841 5.264 -18.107 1.00 98.62 92 LYS A C 1
ATOM 740 O O . LYS A 1 92 ? 10.546 5.582 -19.065 1.00 98.62 92 LYS A O 1
ATOM 745 N N . LEU A 1 93 ? 9.744 4.013 -17.661 1.00 98.69 93 LEU A N 1
ATOM 746 C CA . LEU A 1 93 ? 10.514 2.903 -18.222 1.00 98.69 93 LEU A CA 1
ATOM 747 C C . LEU A 1 93 ? 10.174 2.652 -19.694 1.00 98.69 93 LEU A C 1
ATOM 749 O O . LEU A 1 93 ? 11.064 2.342 -20.482 1.00 98.69 93 LEU A O 1
ATOM 753 N N . ALA A 1 94 ? 8.913 2.821 -20.100 1.00 98.62 94 ALA A N 1
ATOM 754 C CA . ALA A 1 94 ? 8.509 2.702 -21.497 1.00 98.62 94 ALA A CA 1
ATOM 755 C C . ALA A 1 94 ? 9.194 3.756 -22.384 1.00 98.62 94 ALA A C 1
ATOM 757 O O . ALA A 1 94 ? 9.699 3.416 -23.457 1.00 98.62 94 ALA A O 1
ATOM 758 N N . ARG A 1 95 ? 9.270 5.016 -21.925 1.00 98.56 95 ARG A N 1
ATOM 759 C CA . ARG A 1 95 ? 9.992 6.090 -22.633 1.00 98.56 95 ARG A CA 1
ATOM 760 C C . ARG A 1 95 ? 11.490 5.812 -22.718 1.00 98.56 95 ARG A C 1
ATOM 762 O O . ARG A 1 95 ? 12.067 5.932 -23.796 1.00 98.56 95 ARG A O 1
ATOM 769 N N . GLU A 1 96 ? 12.108 5.412 -21.609 1.00 98.50 96 GLU A N 1
ATOM 770 C CA . GLU A 1 96 ? 13.536 5.070 -21.562 1.00 98.50 96 GLU A CA 1
ATOM 771 C C . GLU A 1 96 ? 13.861 3.885 -22.483 1.00 98.50 96 GLU A C 1
ATOM 773 O O . GLU A 1 96 ? 14.835 3.920 -23.233 1.00 98.50 96 GLU A O 1
ATOM 778 N N . ASN A 1 97 ? 13.007 2.859 -22.504 1.00 98.62 97 ASN A N 1
ATOM 779 C CA . ASN A 1 97 ? 13.166 1.709 -23.388 1.00 98.62 97 ASN A CA 1
ATOM 780 C C . ASN A 1 97 ? 13.052 2.104 -24.868 1.00 98.62 97 ASN A C 1
ATOM 782 O O . ASN A 1 97 ? 13.886 1.699 -25.677 1.00 98.62 97 ASN A O 1
ATOM 786 N N . ALA A 1 98 ? 12.065 2.932 -25.224 1.00 98.44 98 ALA A N 1
ATOM 787 C CA . ALA A 1 98 ? 11.918 3.435 -26.588 1.00 98.44 98 ALA A CA 1
ATOM 788 C C . ALA A 1 98 ? 13.151 4.235 -27.045 1.00 98.44 98 ALA A C 1
ATOM 790 O O . ALA A 1 98 ? 13.640 4.014 -28.153 1.00 98.44 98 ALA A O 1
ATOM 791 N N . ALA A 1 99 ? 13.695 5.095 -26.177 1.00 98.31 99 ALA A N 1
ATOM 792 C CA . ALA A 1 99 ? 14.919 5.842 -26.458 1.00 98.31 99 ALA A CA 1
ATOM 793 C C . ALA A 1 99 ? 16.120 4.907 -26.683 1.00 98.31 99 ALA A C 1
ATOM 795 O O . ALA A 1 99 ? 16.800 5.010 -27.703 1.00 98.31 99 ALA A O 1
ATOM 796 N N . MET A 1 100 ? 16.329 3.928 -25.796 1.00 98.31 100 MET A N 1
ATOM 797 C CA . MET A 1 100 ? 17.413 2.949 -25.945 1.00 98.31 100 MET A CA 1
ATOM 798 C C . MET A 1 100 ? 17.293 2.123 -27.231 1.00 98.31 100 MET A C 1
ATOM 800 O O . MET A 1 100 ? 18.297 1.834 -27.880 1.00 98.31 100 MET A O 1
ATOM 804 N N . ARG A 1 101 ? 16.074 1.741 -27.631 1.00 98.25 101 ARG A N 1
ATOM 805 C CA . ARG A 1 101 ? 15.846 1.024 -28.895 1.00 98.25 101 ARG A CA 1
ATOM 806 C C . ARG A 1 101 ? 16.250 1.865 -30.103 1.00 98.25 101 ARG A C 1
ATOM 808 O O . ARG A 1 101 ? 16.943 1.353 -30.977 1.00 98.25 101 ARG A O 1
ATOM 815 N N . LEU A 1 102 ? 15.893 3.148 -30.114 1.00 98.00 102 LEU A N 1
ATOM 816 C CA . LEU A 1 102 ? 16.278 4.068 -31.184 1.00 98.00 102 LEU A CA 1
ATOM 817 C C . LEU A 1 102 ? 17.804 4.239 -31.274 1.00 98.00 102 LEU A C 1
ATOM 819 O O . LEU A 1 102 ? 18.373 4.241 -32.370 1.00 98.00 102 LEU A O 1
ATOM 823 N N . GLU A 1 103 ? 18.483 4.344 -30.131 1.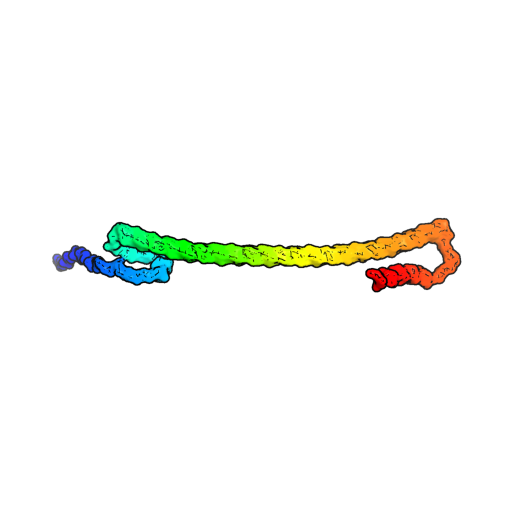00 97.94 103 GLU A N 1
ATOM 824 C CA . GLU A 1 103 ? 19.947 4.404 -30.081 1.00 97.94 103 GLU A CA 1
ATOM 825 C C . GLU A 1 103 ? 20.593 3.119 -30.615 1.00 97.94 103 GLU A C 1
ATOM 827 O O . GLU A 1 103 ? 21.539 3.184 -31.408 1.00 97.94 103 GLU A O 1
ATOM 832 N N . LEU A 1 104 ? 20.060 1.952 -30.238 1.00 98.19 104 LEU A N 1
ATOM 833 C CA . LEU A 1 104 ? 20.529 0.659 -30.735 1.00 98.19 104 LEU A CA 1
ATOM 834 C C . LEU A 1 104 ? 20.351 0.525 -32.247 1.00 98.19 104 LEU A C 1
ATOM 836 O O . LEU A 1 104 ? 21.278 0.082 -32.924 1.00 98.19 104 LEU A O 1
ATOM 840 N N . ASP A 1 105 ? 19.200 0.920 -32.784 1.00 97.56 105 ASP A N 1
ATOM 841 C CA . ASP A 1 105 ? 18.933 0.855 -34.222 1.00 97.56 105 ASP A CA 1
ATOM 842 C C . ASP A 1 105 ? 19.842 1.818 -34.998 1.00 97.56 105 ASP A C 1
ATOM 844 O O . ASP A 1 105 ? 20.428 1.447 -36.018 1.00 97.56 105 ASP A O 1
ATOM 848 N N . THR A 1 106 ? 20.083 3.014 -34.452 1.00 96.62 106 THR A N 1
ATOM 849 C CA . THR A 1 106 ? 21.059 3.966 -35.003 1.00 96.62 106 THR A CA 1
ATOM 850 C C . THR A 1 106 ? 22.469 3.372 -35.034 1.00 96.62 106 THR A C 1
ATOM 852 O O . THR A 1 106 ? 23.196 3.511 -36.024 1.00 96.62 106 THR A O 1
ATOM 855 N N . LEU A 1 107 ? 22.890 2.715 -33.951 1.00 97.19 107 LEU A N 1
ATOM 856 C CA . LEU A 1 107 ? 24.217 2.112 -33.859 1.00 97.19 107 LEU A CA 1
ATOM 857 C C . LEU A 1 107 ? 24.361 0.907 -34.797 1.00 97.19 107 LEU A C 1
ATOM 859 O O . LEU A 1 107 ? 25.396 0.770 -35.452 1.00 97.19 107 LEU A O 1
ATOM 863 N N . ARG A 1 108 ? 23.319 0.077 -34.916 1.00 96.81 108 ARG A N 1
ATOM 864 C CA . ARG A 1 108 ? 23.257 -1.031 -35.879 1.00 96.81 108 ARG A CA 1
ATOM 865 C C . ARG A 1 108 ? 23.396 -0.532 -37.310 1.00 96.81 108 ARG A C 1
ATOM 867 O O . ARG A 1 108 ? 24.259 -1.035 -38.020 1.00 96.81 108 ARG A O 1
ATOM 874 N N . GLY A 1 109 ? 22.661 0.512 -37.697 1.00 95.38 109 GLY A N 1
ATOM 875 C CA . GLY A 1 109 ? 22.780 1.102 -39.034 1.00 95.38 109 GLY A CA 1
ATOM 876 C C . GLY A 1 109 ? 24.196 1.609 -39.338 1.00 95.38 109 GLY A C 1
ATOM 877 O O . GLY A 1 109 ? 24.734 1.365 -40.418 1.00 95.38 109 GLY A O 1
ATOM 878 N N . LYS A 1 110 ? 24.858 2.250 -38.363 1.00 94.81 110 LYS A N 1
ATOM 879 C CA . LYS A 1 110 ? 26.270 2.664 -38.496 1.00 94.81 110 LYS A CA 1
ATOM 880 C C . LYS A 1 110 ? 27.208 1.464 -38.661 1.00 94.81 110 LYS A C 1
ATOM 882 O O . LYS A 1 110 ? 28.117 1.510 -39.490 1.00 94.81 110 LYS A O 1
ATOM 887 N N . TYR A 1 111 ? 26.999 0.406 -37.880 1.00 96.19 111 TYR A N 1
ATOM 888 C CA . TYR A 1 111 ? 27.799 -0.815 -37.954 1.00 96.19 111 TYR A CA 1
ATOM 889 C C . TYR A 1 111 ? 27.632 -1.530 -39.301 1.00 96.19 111 TYR A C 1
ATOM 891 O O . TYR A 1 111 ? 28.627 -1.901 -39.921 1.00 96.19 111 TYR A O 1
ATOM 899 N N . GLU A 1 112 ? 26.401 -1.670 -39.791 1.00 95.50 112 GLU A N 1
ATOM 900 C CA . GLU A 1 112 ? 26.105 -2.277 -41.092 1.00 95.50 112 GLU A CA 1
ATOM 901 C C . GLU A 1 112 ? 26.730 -1.490 -42.245 1.00 95.50 112 GLU A C 1
ATOM 903 O O . GLU A 1 112 ? 27.352 -2.089 -43.123 1.00 95.50 112 GLU A O 1
ATOM 908 N N . ALA A 1 113 ? 26.655 -0.155 -42.215 1.00 92.88 113 ALA A N 1
ATOM 909 C CA . ALA A 1 113 ? 27.305 0.694 -43.211 1.00 92.88 113 ALA A CA 1
ATOM 910 C C . ALA A 1 113 ? 28.830 0.484 -43.238 1.00 92.88 113 ALA A C 1
ATOM 912 O O . ALA A 1 113 ? 29.427 0.339 -44.309 1.00 92.88 113 ALA A O 1
ATOM 913 N N . LEU A 1 114 ? 29.464 0.413 -42.062 1.00 94.31 114 LEU A N 1
ATOM 914 C CA . LEU A 1 114 ? 30.899 0.155 -41.948 1.00 94.31 114 LEU A CA 1
ATOM 915 C C . LEU A 1 114 ? 31.266 -1.256 -42.426 1.00 94.31 114 LEU A C 1
ATOM 917 O O . LEU A 1 114 ? 32.263 -1.435 -43.128 1.00 94.31 114 LEU A O 1
ATOM 921 N N . GLN A 1 115 ? 30.454 -2.258 -42.086 1.00 93.50 115 GLN A N 1
ATOM 922 C CA . GLN A 1 115 ? 30.665 -3.632 -42.526 1.00 93.50 115 GLN A CA 1
ATOM 923 C C . GLN A 1 115 ? 30.506 -3.761 -44.048 1.00 93.50 115 GLN A C 1
ATOM 925 O O . GLN A 1 115 ? 31.319 -4.421 -44.694 1.00 93.50 115 GLN A O 1
ATOM 930 N N . GLY A 1 116 ? 29.494 -3.111 -44.630 1.00 90.50 116 GLY A N 1
ATOM 931 C CA . GLY A 1 116 ? 29.291 -3.037 -46.075 1.00 90.50 116 GLY A CA 1
ATOM 932 C C . GLY A 1 116 ? 30.492 -2.415 -46.782 1.00 90.50 116 GLY A C 1
ATOM 933 O O . GLY A 1 116 ? 31.015 -2.996 -47.731 1.00 90.50 116 GLY A O 1
ATOM 934 N N . PHE A 1 117 ? 31.006 -1.298 -46.260 1.00 89.06 117 PHE A N 1
ATOM 935 C CA . PHE A 1 117 ? 32.227 -0.674 -46.771 1.00 89.06 117 PHE A CA 1
ATOM 936 C C . PHE A 1 117 ? 33.434 -1.624 -46.729 1.00 89.06 117 PHE A C 1
ATOM 938 O O . PHE A 1 117 ? 34.112 -1.800 -47.742 1.00 89.06 117 PHE A O 1
ATOM 945 N N . ALA A 1 118 ? 33.680 -2.282 -45.591 1.00 90.31 118 ALA A N 1
ATOM 946 C CA . ALA A 1 118 ? 34.794 -3.218 -45.441 1.00 90.31 118 ALA A CA 1
ATOM 947 C C . ALA A 1 118 ? 34.714 -4.393 -46.434 1.00 90.31 118 ALA A C 1
ATOM 949 O O . ALA A 1 118 ? 35.730 -4.766 -47.021 1.00 90.31 118 ALA A O 1
ATOM 950 N N . ARG A 1 119 ? 33.513 -4.942 -46.676 1.00 91.88 119 ARG A N 1
ATOM 951 C CA . ARG A 1 119 ? 33.298 -6.001 -47.680 1.00 91.88 119 ARG A CA 1
ATOM 952 C C . ARG A 1 119 ? 33.609 -5.516 -49.096 1.00 91.88 119 ARG A C 1
ATOM 954 O O . ARG A 1 119 ? 34.287 -6.226 -49.833 1.00 91.88 119 ARG A O 1
ATOM 961 N N . THR A 1 120 ? 33.154 -4.319 -49.467 1.00 86.75 120 THR A N 1
ATOM 962 C CA . THR A 1 120 ? 33.430 -3.733 -50.789 1.00 86.75 120 THR A CA 1
ATOM 963 C C . THR A 1 120 ? 34.929 -3.548 -51.013 1.00 86.75 120 THR A C 1
ATOM 965 O O . THR A 1 120 ? 35.447 -3.972 -52.044 1.00 86.75 120 THR A O 1
ATOM 968 N N . VAL A 1 121 ? 35.641 -2.994 -50.025 1.00 86.44 121 VAL A N 1
ATOM 969 C CA . VAL A 1 121 ? 37.103 -2.822 -50.077 1.00 86.44 121 VAL A CA 1
ATOM 970 C C . VAL A 1 121 ? 37.826 -4.169 -50.180 1.00 86.44 121 VAL A C 1
ATOM 972 O O . VAL A 1 121 ? 38.774 -4.294 -50.951 1.00 86.44 121 VAL A O 1
ATOM 975 N N . ALA A 1 122 ? 37.379 -5.191 -49.444 1.00 85.19 122 ALA A N 1
ATOM 976 C CA . ALA A 1 122 ? 37.974 -6.526 -49.502 1.00 85.19 122 ALA A CA 1
ATOM 977 C C . ALA A 1 122 ? 37.746 -7.226 -50.854 1.00 85.19 122 ALA A C 1
ATOM 979 O O . ALA A 1 122 ? 38.636 -7.913 -51.344 1.00 85.19 122 ALA A O 1
ATOM 980 N N . ALA A 1 123 ? 36.570 -7.051 -51.464 1.00 84.00 123 ALA A N 1
ATOM 981 C CA . ALA A 1 123 ? 36.209 -7.726 -52.709 1.00 84.00 123 ALA A CA 1
ATOM 982 C C . ALA A 1 123 ? 36.767 -7.039 -53.968 1.00 84.00 123 ALA A C 1
ATOM 984 O O . ALA A 1 123 ? 37.046 -7.716 -54.950 1.00 84.00 123 ALA A O 1
ATOM 985 N N . HIS A 1 124 ? 36.878 -5.707 -53.974 1.00 80.56 124 HIS A N 1
ATOM 986 C CA . HIS A 1 124 ? 37.206 -4.925 -55.179 1.00 80.56 124 HIS A CA 1
ATOM 987 C C . HIS A 1 124 ? 38.553 -4.187 -55.060 1.00 80.56 124 HIS A C 1
ATOM 989 O O . HIS A 1 124 ? 38.925 -3.422 -55.950 1.00 80.56 124 HIS A O 1
ATOM 995 N N . GLY A 1 125 ? 39.296 -4.425 -53.973 1.00 64.88 125 GLY A N 1
ATOM 996 C CA . GLY A 1 125 ? 40.489 -3.661 -53.620 1.00 64.88 125 GLY A CA 1
ATOM 997 C C . GLY A 1 125 ? 40.145 -2.260 -53.093 1.00 64.88 125 GLY A C 1
ATOM 998 O O . GLY A 1 125 ? 38.994 -1.817 -53.166 1.00 64.88 125 GLY A O 1
ATOM 999 N N . PRO A 1 126 ? 41.122 -1.529 -52.527 1.00 63.81 126 PRO A N 1
ATOM 1000 C CA . PRO A 1 126 ? 40.900 -0.151 -52.113 1.00 63.81 126 PRO A CA 1
ATOM 1001 C C . PRO A 1 126 ? 40.481 0.673 -53.339 1.00 63.81 126 PRO A C 1
ATOM 1003 O O . PRO A 1 126 ? 41.187 0.640 -54.353 1.00 63.81 126 PRO A O 1
ATOM 1006 N N . PRO A 1 127 ? 39.355 1.410 -53.288 1.00 59.03 127 PRO A N 1
ATOM 1007 C CA . PRO A 1 127 ? 38.916 2.184 -54.434 1.00 59.03 127 PRO A CA 1
ATOM 1008 C C . PRO A 1 127 ? 40.001 3.211 -54.766 1.00 59.03 127 PRO A C 1
ATOM 1010 O O . PRO A 1 127 ? 40.423 3.994 -53.908 1.00 59.03 127 PRO A O 1
ATOM 1013 N N . ALA A 1 128 ? 40.492 3.176 -56.005 1.00 57.12 128 ALA A N 1
ATOM 1014 C CA . ALA A 1 128 ? 41.512 4.098 -56.473 1.00 57.12 128 ALA A CA 1
ATOM 1015 C C . ALA A 1 128 ? 40.974 5.534 -56.354 1.00 57.12 128 ALA A C 1
ATOM 1017 O O . ALA A 1 128 ? 40.124 5.960 -57.129 1.00 57.12 128 ALA A O 1
ATOM 1018 N N . LYS A 1 129 ? 41.483 6.265 -55.353 1.00 55.75 129 LYS A N 1
ATOM 1019 C CA . LYS A 1 129 ? 41.194 7.676 -55.050 1.00 55.75 129 LYS A CA 1
ATOM 1020 C C . LYS A 1 129 ? 39.721 7.975 -54.728 1.00 55.75 129 LYS A C 1
ATOM 1022 O O . LYS A 1 129 ? 39.050 8.689 -55.463 1.00 55.75 129 LYS A O 1
ATOM 1027 N N . VAL A 1 130 ? 39.249 7.552 -53.555 1.00 50.00 130 VAL A N 1
ATOM 1028 C CA . VAL A 1 130 ? 38.110 8.229 -52.906 1.00 50.00 130 VAL A CA 1
ATOM 1029 C C . VAL A 1 130 ? 38.668 9.143 -51.825 1.00 50.00 130 VAL A C 1
ATOM 1031 O O . VAL A 1 130 ? 39.283 8.680 -50.867 1.00 50.00 130 VAL A O 1
ATOM 1034 N N . ALA A 1 131 ? 38.488 10.453 -52.007 1.00 48.22 131 ALA A N 1
ATOM 1035 C CA . ALA A 1 131 ? 38.851 11.459 -51.020 1.00 48.22 131 ALA A CA 1
ATOM 1036 C C . ALA A 1 131 ? 38.257 11.078 -49.656 1.00 48.22 131 ALA A C 1
ATOM 1038 O O . ALA A 1 131 ? 37.055 10.824 -49.541 1.00 48.22 131 ALA A O 1
ATOM 1039 N N . THR A 1 132 ? 39.099 11.085 -48.623 1.00 51.12 132 THR A N 1
ATOM 1040 C CA . THR A 1 132 ? 38.776 10.826 -47.207 1.00 51.12 132 THR A CA 1
ATOM 1041 C C . THR A 1 132 ? 37.576 11.634 -46.685 1.00 51.12 132 THR A C 1
ATOM 1043 O O . THR A 1 132 ? 36.965 11.256 -45.689 1.00 51.12 132 THR A O 1
ATOM 1046 N N . ALA A 1 133 ? 37.169 12.689 -47.397 1.00 47.06 133 ALA A N 1
ATOM 1047 C CA . ALA A 1 133 ? 35.951 13.462 -47.165 1.00 47.06 133 ALA A CA 1
ATOM 1048 C C . ALA A 1 133 ? 34.626 12.690 -47.390 1.00 47.06 133 ALA A C 1
ATOM 1050 O O . ALA A 1 133 ? 33.605 13.071 -46.823 1.00 47.06 133 ALA A O 1
ATOM 1051 N N . SER A 1 134 ? 34.600 11.603 -48.176 1.00 51.97 134 SER A N 1
ATOM 1052 C CA . SER A 1 134 ? 33.337 10.912 -48.522 1.00 51.97 134 SER A CA 1
ATOM 1053 C C . SER A 1 134 ? 32.799 10.016 -47.399 1.00 51.97 134 SER A C 1
ATOM 1055 O O . SER A 1 134 ? 31.588 9.896 -47.229 1.00 51.97 134 SER A O 1
ATOM 1057 N N . VAL A 1 135 ? 33.685 9.441 -46.578 1.00 52.09 135 VAL A N 1
ATOM 1058 C CA . VAL A 1 135 ? 33.301 8.570 -45.449 1.00 52.09 135 VAL A CA 1
ATOM 1059 C C . VAL A 1 135 ? 32.603 9.373 -44.342 1.00 52.09 135 VAL A C 1
ATOM 1061 O O . VAL A 1 135 ? 31.638 8.905 -43.742 1.00 52.09 135 VAL A O 1
ATOM 1064 N N . ILE A 1 136 ? 33.028 10.621 -44.123 1.00 54.94 136 ILE A N 1
ATOM 1065 C CA . ILE A 1 136 ? 32.445 11.522 -43.116 1.00 54.94 136 ILE A CA 1
ATOM 1066 C C . ILE A 1 136 ? 31.032 11.980 -43.529 1.00 54.94 136 ILE A C 1
ATOM 1068 O O . ILE A 1 136 ? 30.161 12.150 -42.676 1.00 54.94 136 ILE A O 1
ATOM 1072 N N . THR A 1 137 ? 30.763 12.128 -44.830 1.00 54.03 137 THR A N 1
ATOM 1073 C CA . THR A 1 137 ? 29.481 12.651 -45.337 1.00 54.03 137 THR A CA 1
ATOM 1074 C C . THR A 1 137 ? 28.354 11.613 -45.310 1.00 54.03 137 THR A C 1
ATOM 1076 O O . THR A 1 137 ? 27.217 11.972 -45.000 1.00 54.03 137 THR A O 1
ATOM 1079 N N . ILE A 1 138 ? 28.647 10.327 -45.541 1.00 53.00 138 ILE A N 1
ATOM 1080 C CA . ILE A 1 138 ? 27.643 9.243 -45.483 1.00 53.00 138 ILE A CA 1
ATOM 1081 C C . ILE A 1 138 ? 27.147 9.037 -44.042 1.00 53.00 138 ILE A C 1
ATOM 1083 O O . ILE A 1 138 ? 25.951 8.913 -43.806 1.00 53.00 138 ILE A O 1
ATOM 1087 N N . VAL A 1 139 ? 28.041 9.106 -43.051 1.00 52.97 139 VAL A N 1
ATOM 1088 C CA . VAL A 1 139 ? 27.656 9.010 -41.630 1.00 52.97 139 VAL A CA 1
ATOM 1089 C C . VAL A 1 139 ? 26.848 10.236 -41.177 1.00 52.97 139 VAL A C 1
ATOM 1091 O O . VAL A 1 139 ? 25.953 10.118 -40.341 1.00 52.97 139 VAL A O 1
ATOM 1094 N N . LYS A 1 140 ? 27.131 11.421 -41.737 1.00 53.06 140 LYS A N 1
ATOM 1095 C CA . LYS A 1 140 ? 26.496 12.686 -41.336 1.00 53.06 140 LYS A CA 1
ATOM 1096 C C . LYS A 1 140 ? 25.125 12.929 -41.983 1.00 53.06 140 LYS A C 1
ATOM 1098 O O . LYS A 1 140 ? 24.276 13.557 -41.362 1.00 53.06 140 LYS A O 1
ATOM 1103 N N . SER A 1 141 ? 24.883 12.415 -43.189 1.00 47.88 141 SER A N 1
ATOM 1104 C CA . SER A 1 141 ? 23.592 12.549 -43.8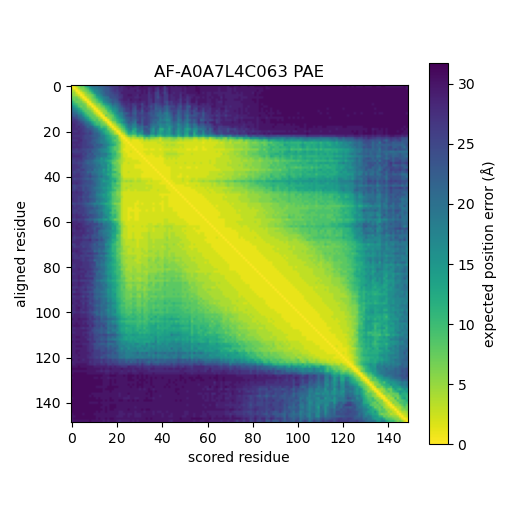87 1.00 47.88 141 SER A CA 1
ATOM 1105 C C . SER A 1 141 ? 22.503 11.639 -43.303 1.00 47.88 141 SER A C 1
ATOM 1107 O O . SER A 1 141 ? 21.378 12.102 -43.123 1.00 47.88 141 SER A O 1
ATOM 1109 N N . SER A 1 142 ? 22.843 10.419 -42.873 1.00 49.62 142 SER A N 1
ATOM 1110 C CA . SER A 1 142 ? 21.911 9.539 -42.145 1.00 49.62 142 SER A CA 1
ATOM 1111 C C . SER A 1 142 ? 21.551 10.076 -40.753 1.00 49.62 142 SER A C 1
ATOM 1113 O O . SER A 1 142 ? 20.423 9.915 -40.300 1.00 49.62 142 SER A O 1
ATOM 1115 N N . ALA A 1 143 ? 22.481 10.772 -40.087 1.00 52.66 143 ALA A N 1
ATOM 1116 C CA . ALA A 1 143 ? 22.218 11.424 -38.801 1.00 52.66 143 ALA A CA 1
ATOM 1117 C C . ALA A 1 143 ? 21.288 12.650 -38.920 1.00 52.66 143 ALA A C 1
ATOM 1119 O O . ALA A 1 143 ? 20.570 12.956 -37.974 1.00 52.66 143 ALA A O 1
ATOM 1120 N N . ASN A 1 144 ? 21.277 13.338 -40.069 1.00 47.22 144 ASN A N 1
ATOM 1121 C CA . ASN A 1 144 ? 20.457 14.538 -40.284 1.00 47.22 144 ASN A CA 1
ATOM 1122 C C . ASN A 1 144 ? 19.014 14.227 -40.727 1.00 47.22 144 ASN A C 1
ATOM 1124 O O . ASN A 1 144 ? 18.135 15.055 -40.514 1.00 47.22 144 ASN A O 1
ATOM 1128 N N . GLN A 1 145 ? 18.748 13.056 -41.324 1.00 47.22 145 GLN A N 1
ATOM 1129 C CA . GLN A 1 145 ? 17.377 12.638 -41.663 1.00 47.22 145 GLN A CA 1
ATOM 1130 C C . GLN A 1 145 ? 16.571 12.185 -40.438 1.00 47.22 145 GLN A C 1
ATOM 1132 O O . GLN A 1 145 ? 15.371 12.417 -40.395 1.00 47.22 145 GLN A O 1
ATOM 1137 N N . ALA A 1 146 ? 17.221 11.622 -39.414 1.00 50.28 146 ALA A N 1
ATOM 1138 C CA . ALA A 1 146 ? 16.558 11.194 -38.177 1.00 50.28 146 ALA A CA 1
ATOM 1139 C C . ALA A 1 146 ? 16.176 12.353 -37.228 1.00 50.28 146 ALA A C 1
ATOM 1141 O O . ALA A 1 146 ? 15.499 12.126 -36.233 1.00 50.28 146 ALA A O 1
ATOM 1142 N N . ALA A 1 147 ? 16.615 13.586 -37.505 1.00 47.59 147 ALA A N 1
ATOM 1143 C CA . ALA A 1 147 ? 16.337 14.763 -36.675 1.00 47.59 147 ALA A CA 1
ATOM 1144 C C . ALA A 1 147 ? 15.089 15.564 -37.116 1.00 47.59 147 ALA A C 1
ATOM 1146 O O . ALA A 1 147 ? 14.738 16.537 -36.452 1.00 47.59 147 ALA A O 1
ATOM 1147 N N . TYR A 1 148 ? 14.427 15.180 -38.217 1.00 45.06 148 TYR A N 1
ATOM 1148 C CA . TYR A 1 148 ? 13.278 15.901 -38.800 1.00 45.06 148 TYR A CA 1
ATOM 1149 C C . TYR A 1 148 ? 12.046 15.016 -39.077 1.00 45.06 148 TYR A C 1
ATOM 1151 O O . TYR A 1 148 ? 11.240 15.324 -39.955 1.00 45.06 148 TYR A O 1
ATOM 1159 N N . SER A 1 149 ? 11.870 13.942 -38.311 1.00 37.38 149 SER A N 1
ATOM 1160 C CA . SER A 1 149 ? 10.684 13.069 -38.330 1.00 37.38 149 SER A CA 1
ATOM 1161 C C . SER A 1 149 ? 10.368 12.602 -36.922 1.00 37.38 149 SER A C 1
ATOM 1163 O O . SER A 1 149 ? 9.177 12.627 -36.550 1.00 37.38 149 SER A O 1
#

pLDDT: mean 81.0, std 21.93, range [36.94, 98.81]

Sequence (149 aa):
MAADGLSSKALKVKRELGENTPLLSDEELMGLSVRELNHHLRGLSKEEVARLKQRRRTLKNRGYAASCRVKRVCQKEELQKQKMELEWEVDKLARENAAMRLELDTLRGKYEALQGFARTVAAHGPPAKVATASVITIVKSSANQAAYS